Protein AF-A0A3Q9XZ85-F1 (afdb_monomer_lite)

pLDDT: mean 92.64, std 8.27, range [47.91, 98.25]

Foldseek 3Di:
DVQLVVQLVLLVVLDPDDPVLSSLVSLQVVLCVVQVDPDLLSSLVSGDDDDDSVVSSVSVVVSVVPDDDDVVSVVVSCVSVDVDDPPD

Structure (mmCIF, N/CA/C/O backbone):
data_AF-A0A3Q9XZ85-F1
#
_entry.id   AF-A0A3Q9XZ85-F1
#
loop_
_atom_site.group_PDB
_atom_site.id
_atom_site.type_symbol
_atom_site.label_atom_id
_atom_site.label_alt_id
_atom_site.label_comp_id
_atom_site.label_asym_id
_atom_site.label_entity_id
_atom_site.label_seq_id
_atom_site.pdbx_PDB_ins_code
_atom_site.Cartn_x
_atom_site.Cartn_y
_atom_site.Cartn_z
_atom_site.occupancy
_atom_site.B_iso_or_equiv
_atom_site.auth_seq_id
_atom_site.auth_comp_id
_atom_site.auth_asym_id
_atom_site.auth_atom_id
_atom_site.pdbx_PDB_model_num
ATOM 1 N N . MET A 1 1 ? 6.404 12.791 -1.607 1.00 71.88 1 MET A N 1
ATOM 2 C CA . MET A 1 1 ? 6.547 11.964 -0.377 1.00 71.88 1 MET A CA 1
ATOM 3 C C . MET A 1 1 ? 5.587 12.425 0.696 1.00 71.88 1 MET A C 1
ATOM 5 O O . MET A 1 1 ? 5.019 11.558 1.335 1.00 71.88 1 MET A O 1
ATOM 9 N N . LYS A 1 2 ? 5.332 13.733 0.827 1.00 88.44 2 LYS A N 1
ATOM 10 C CA . LYS A 1 2 ? 4.324 14.277 1.740 1.00 88.44 2 LYS A CA 1
ATOM 11 C C . LYS A 1 2 ? 2.975 13.540 1.679 1.00 88.44 2 LYS A C 1
ATOM 13 O O . LYS A 1 2 ? 2.472 13.131 2.710 1.00 88.44 2 LYS A O 1
ATOM 18 N N . GLU A 1 3 ? 2.464 13.247 0.485 1.00 88.94 3 GLU A N 1
ATOM 19 C CA . GLU A 1 3 ? 1.190 12.533 0.284 1.00 88.94 3 GLU A CA 1
ATOM 20 C C . GLU A 1 3 ? 1.237 11.087 0.802 1.00 88.94 3 GLU A C 1
ATOM 22 O O . GLU A 1 3 ? 0.253 10.549 1.299 1.00 88.94 3 GLU A O 1
ATOM 27 N N . ILE A 1 4 ? 2.400 10.437 0.671 1.00 93.12 4 ILE A N 1
ATOM 28 C CA . ILE A 1 4 ? 2.633 9.087 1.200 1.00 93.12 4 ILE A CA 1
ATOM 29 C C . ILE A 1 4 ? 2.698 9.133 2.724 1.00 93.12 4 ILE A C 1
ATOM 31 O O . ILE A 1 4 ? 2.186 8.220 3.368 1.00 93.12 4 ILE A O 1
ATOM 35 N N . ASP A 1 5 ? 3.347 10.153 3.284 1.00 94.12 5 ASP A N 1
ATOM 36 C CA . ASP A 1 5 ? 3.488 10.319 4.726 1.00 94.12 5 ASP A CA 1
ATOM 37 C C . ASP A 1 5 ? 2.134 10.631 5.382 1.00 94.12 5 ASP A C 1
ATOM 39 O O . ASP A 1 5 ? 1.770 9.927 6.320 1.00 94.12 5 ASP A O 1
ATOM 43 N N . GLU A 1 6 ? 1.347 11.558 4.825 1.00 93.62 6 GLU A N 1
ATOM 44 C CA . GLU A 1 6 ? -0.014 11.884 5.286 1.00 93.62 6 GLU A CA 1
ATOM 45 C C . GLU A 1 6 ? -0.942 10.663 5.228 1.00 93.62 6 GLU A C 1
ATOM 47 O O . GLU A 1 6 ? -1.582 10.302 6.217 1.00 93.62 6 GLU A O 1
ATOM 52 N N . LEU A 1 7 ? -0.974 9.958 4.090 1.00 93.69 7 LEU A N 1
ATOM 53 C CA . LEU A 1 7 ? -1.797 8.755 3.961 1.00 93.69 7 LEU A CA 1
ATOM 54 C C . LEU A 1 7 ? -1.334 7.652 4.922 1.00 93.69 7 LEU A C 1
ATOM 56 O O . LEU A 1 7 ? -2.155 6.931 5.486 1.00 93.69 7 LEU A O 1
ATOM 60 N N . ARG A 1 8 ? -0.021 7.516 5.142 1.00 95.75 8 ARG A N 1
ATOM 61 C CA . ARG A 1 8 ? 0.522 6.539 6.092 1.00 95.75 8 ARG A CA 1
ATOM 62 C C . ARG A 1 8 ? 0.092 6.856 7.519 1.00 95.75 8 ARG A C 1
ATOM 64 O O . ARG A 1 8 ? -0.222 5.916 8.242 1.00 95.75 8 ARG A O 1
ATOM 71 N N . GLU A 1 9 ? 0.104 8.123 7.923 1.00 94.12 9 GLU A N 1
ATOM 72 C CA . GLU A 1 9 ? -0.331 8.536 9.261 1.00 94.12 9 GLU A CA 1
ATOM 73 C C . GLU A 1 9 ? -1.777 8.123 9.517 1.00 94.12 9 GLU A C 1
ATOM 75 O O . GLU A 1 9 ? -2.032 7.432 10.503 1.00 94.12 9 GLU A O 1
ATOM 80 N N . VAL A 1 10 ? -2.690 8.420 8.589 1.00 93.25 10 VAL A N 1
ATOM 81 C CA . VAL A 1 10 ? -4.099 8.005 8.699 1.00 93.25 10 VAL A CA 1
ATOM 82 C C . VAL A 1 10 ? -4.220 6.482 8.772 1.00 93.25 10 VAL A C 1
ATOM 84 O O . VAL A 1 10 ? -4.830 5.941 9.690 1.00 93.25 10 VAL A O 1
ATOM 87 N N . LEU A 1 11 ? -3.588 5.762 7.842 1.00 94.56 11 LEU A N 1
ATOM 88 C CA . LEU A 1 11 ? -3.706 4.304 7.772 1.00 94.56 11 LEU A CA 1
ATOM 89 C C . LEU A 1 11 ? -3.094 3.589 8.985 1.00 94.56 11 LEU A C 1
ATOM 91 O O . LEU A 1 11 ? -3.600 2.541 9.384 1.00 94.56 11 LEU A O 1
ATOM 95 N N . SER A 1 12 ? -2.044 4.152 9.590 1.00 95.12 12 SER A N 1
ATOM 96 C CA . SER A 1 12 ? -1.381 3.581 10.771 1.00 95.12 12 SER A CA 1
ATOM 97 C C . SER A 1 12 ? -2.247 3.578 12.033 1.00 95.12 12 SER A C 1
ATOM 99 O O . SER A 1 12 ? -1.951 2.840 12.966 1.00 95.12 12 SER A O 1
ATOM 101 N N . GLN A 1 13 ? -3.330 4.360 12.061 1.00 92.94 13 GLN A N 1
ATOM 102 C CA . GLN A 1 13 ? -4.274 4.381 13.184 1.00 92.94 13 GLN A CA 1
ATOM 103 C C . GLN A 1 13 ? -5.181 3.146 13.216 1.00 92.94 13 GLN A C 1
ATOM 105 O O . GLN A 1 13 ? -5.727 2.811 14.264 1.00 92.94 13 GLN A O 1
ATOM 110 N N . THR A 1 14 ? -5.364 2.487 12.068 1.00 93.06 14 THR A N 1
ATOM 111 C CA . THR A 1 14 ? -6.227 1.304 11.935 1.00 93.06 14 THR A CA 1
ATOM 112 C C . THR A 1 14 ? -5.426 0.042 11.630 1.00 93.06 14 THR A C 1
ATOM 114 O O . THR A 1 14 ? -5.742 -1.023 12.150 1.00 93.06 14 THR A O 1
ATOM 117 N N . LEU A 1 15 ? -4.394 0.145 10.789 1.00 93.56 15 LEU A N 1
ATOM 118 C CA . LEU A 1 15 ? -3.590 -0.993 10.355 1.00 93.56 15 LEU A CA 1
ATOM 119 C C . LEU A 1 15 ? -2.338 -1.128 11.221 1.00 93.56 15 LEU A C 1
ATOM 121 O O . LEU A 1 15 ? -1.427 -0.304 11.122 1.00 93.56 15 LEU A O 1
ATOM 125 N N . ASP A 1 16 ? -2.236 -2.2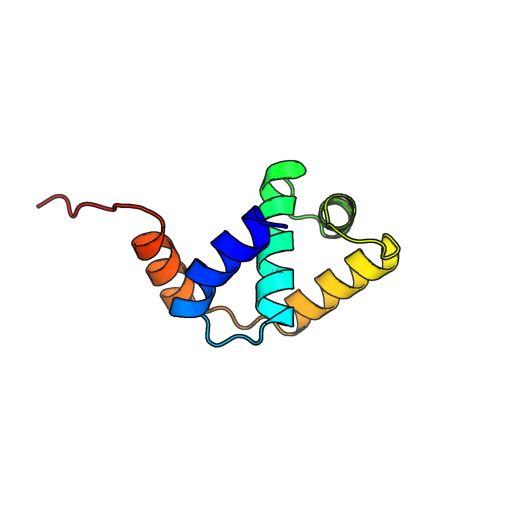30 11.965 1.00 92.94 16 ASP A N 1
ATOM 126 C CA . ASP A 1 16 ? -1.031 -2.612 12.720 1.00 92.94 16 ASP A CA 1
ATOM 127 C C . ASP A 1 16 ? 0.050 -3.217 11.801 1.00 92.94 16 ASP A C 1
ATOM 129 O O . ASP A 1 16 ? 0.530 -4.343 11.946 1.00 92.94 16 ASP A O 1
ATOM 133 N N . TRP A 1 17 ? 0.372 -2.497 10.731 1.00 95.00 17 TRP A N 1
ATOM 134 C CA . TRP A 1 17 ? 1.387 -2.887 9.763 1.00 95.00 17 TRP A CA 1
ATOM 135 C C . TRP A 1 17 ? 2.674 -2.115 10.012 1.00 95.00 17 TRP A C 1
ATOM 137 O O . TRP A 1 17 ? 2.672 -0.925 10.318 1.00 95.00 17 TRP A O 1
ATOM 147 N N . ASN A 1 18 ? 3.814 -2.762 9.766 1.00 94.88 18 ASN A N 1
ATOM 148 C CA . ASN A 1 18 ? 5.090 -2.061 9.833 1.00 94.88 18 ASN A CA 1
ATOM 149 C C . ASN A 1 18 ? 5.181 -0.927 8.789 1.00 94.88 18 ASN A C 1
ATOM 151 O O . ASN A 1 18 ? 4.529 -0.933 7.736 1.00 94.88 18 ASN A O 1
ATOM 155 N N . ARG A 1 19 ? 6.074 0.035 9.051 1.00 94.81 19 ARG A N 1
ATOM 156 C CA . ARG A 1 19 ? 6.270 1.232 8.217 1.00 94.81 19 ARG A CA 1
ATOM 157 C C . ARG A 1 19 ? 6.513 0.913 6.739 1.00 94.81 19 ARG A C 1
ATOM 159 O O . ARG A 1 19 ? 5.992 1.617 5.873 1.00 94.81 19 ARG A O 1
ATOM 166 N N . ALA A 1 20 ? 7.306 -0.114 6.432 1.00 94.38 20 ALA A N 1
ATOM 167 C CA . ALA A 1 20 ? 7.652 -0.465 5.054 1.00 94.38 20 ALA A CA 1
ATOM 168 C C . ALA A 1 20 ? 6.440 -1.000 4.276 1.00 94.38 20 ALA A C 1
ATOM 170 O O . ALA A 1 20 ? 6.271 -0.675 3.092 1.00 94.38 20 ALA A O 1
ATOM 171 N N . ARG A 1 21 ? 5.590 -1.776 4.954 1.00 95.88 21 ARG A N 1
ATOM 172 C CA . ARG A 1 21 ? 4.348 -2.330 4.418 1.00 95.88 21 ARG A CA 1
ATOM 173 C C . ARG A 1 21 ? 3.293 -1.249 4.213 1.00 95.88 21 ARG A C 1
ATOM 175 O O . ARG A 1 21 ? 2.758 -1.163 3.110 1.00 95.88 21 ARG A O 1
ATOM 182 N N . LEU A 1 22 ? 3.084 -0.370 5.196 1.00 96.25 22 LEU A N 1
ATOM 183 C CA . LEU A 1 22 ? 2.208 0.798 5.038 1.00 96.25 22 LEU A CA 1
ATOM 184 C C . LEU A 1 22 ? 2.667 1.690 3.883 1.00 96.25 22 LEU A C 1
ATOM 186 O O . LEU A 1 22 ? 1.882 2.024 3.007 1.00 96.25 22 LEU A O 1
ATOM 190 N N . THR A 1 23 ? 3.964 2.002 3.814 1.00 96.19 23 THR A N 1
ATOM 191 C CA . THR A 1 23 ? 4.521 2.819 2.721 1.00 96.19 23 THR A CA 1
ATOM 192 C C . THR A 1 23 ? 4.299 2.160 1.358 1.00 96.19 23 THR A C 1
ATOM 194 O O . THR A 1 23 ? 4.019 2.847 0.379 1.00 96.19 23 THR A O 1
ATOM 197 N N . CYS A 1 24 ? 4.419 0.830 1.277 1.00 96.38 24 CYS A N 1
ATOM 198 C CA . CYS A 1 24 ? 4.101 0.092 0.057 1.00 96.38 24 CYS A CA 1
ATOM 199 C C . CYS A 1 24 ? 2.626 0.260 -0.312 1.00 96.38 24 CYS A C 1
ATOM 201 O O . CYS A 1 24 ? 2.324 0.589 -1.453 1.00 96.38 24 CYS A O 1
ATOM 203 N N . PHE A 1 25 ? 1.723 0.089 0.652 1.00 96.38 25 PHE A N 1
ATOM 204 C CA . PHE A 1 25 ? 0.290 0.222 0.430 1.00 96.38 25 PHE A CA 1
ATOM 205 C C . PHE A 1 25 ? -0.113 1.640 0.005 1.00 96.38 25 PHE A C 1
ATOM 207 O O . PHE A 1 25 ? -0.829 1.786 -0.982 1.00 96.38 25 PHE A O 1
ATOM 214 N N . CYS A 1 26 ? 0.437 2.685 0.631 1.00 96.56 26 CYS A N 1
ATOM 215 C CA . CYS A 1 26 ? 0.230 4.067 0.190 1.00 96.56 26 CYS A CA 1
ATOM 216 C C . CYS A 1 26 ? 0.645 4.263 -1.278 1.00 96.56 26 CYS A C 1
ATOM 218 O O . CYS A 1 26 ? -0.072 4.895 -2.050 1.00 96.56 26 CYS A O 1
ATOM 220 N N . GLN A 1 27 ? 1.785 3.692 -1.692 1.00 97.00 27 GLN A N 1
ATOM 221 C CA . GLN A 1 27 ? 2.219 3.750 -3.092 1.00 97.00 27 GLN A CA 1
ATOM 222 C C . GLN A 1 27 ? 1.269 2.994 -4.029 1.00 97.00 27 GLN A C 1
ATOM 224 O O . GLN A 1 27 ? 1.014 3.489 -5.123 1.00 97.00 27 GLN A O 1
ATOM 229 N N . ILE A 1 28 ? 0.712 1.850 -3.608 1.00 97.00 28 ILE A N 1
ATOM 230 C CA . ILE A 1 28 ? -0.310 1.109 -4.370 1.00 97.00 28 ILE A CA 1
ATOM 231 C C . ILE A 1 28 ? -1.550 1.976 -4.579 1.00 97.00 28 ILE A C 1
ATOM 233 O O . ILE A 1 28 ? -1.993 2.123 -5.714 1.00 97.00 28 ILE A O 1
ATOM 237 N N . VAL A 1 29 ? -2.080 2.582 -3.515 1.00 95.56 29 VAL A N 1
ATOM 238 C CA . VAL A 1 29 ? -3.275 3.440 -3.575 1.00 95.56 29 VAL A CA 1
ATOM 239 C C . VAL A 1 29 ? -3.060 4.622 -4.523 1.00 95.56 29 VAL A C 1
ATOM 241 O O . VAL A 1 29 ? -3.874 4.869 -5.410 1.00 95.56 29 VAL A O 1
ATOM 244 N N . LEU A 1 30 ? -1.923 5.313 -4.413 1.00 95.50 30 LEU A N 1
ATOM 245 C CA . LEU A 1 30 ? -1.600 6.419 -5.318 1.00 95.50 30 LEU A CA 1
ATOM 246 C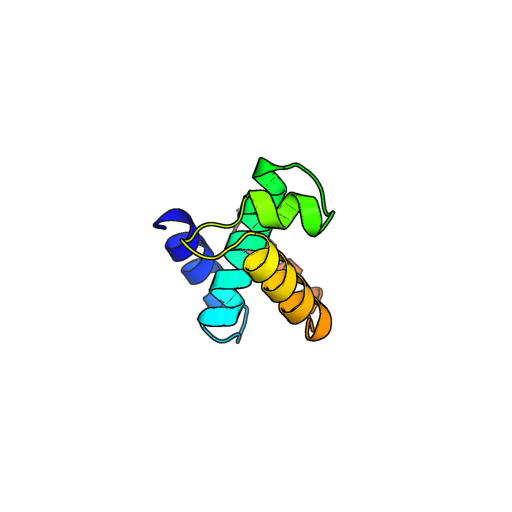 C . LEU A 1 30 ? -1.387 5.950 -6.765 1.00 95.50 30 LEU A C 1
ATOM 248 O O . LEU A 1 30 ? -1.793 6.641 -7.700 1.00 95.50 30 LEU A O 1
ATOM 252 N N . ALA A 1 31 ? -0.762 4.788 -6.969 1.00 97.19 31 ALA A N 1
ATOM 253 C CA . ALA A 1 31 ? -0.580 4.208 -8.294 1.00 97.19 31 ALA A CA 1
ATOM 254 C C . ALA A 1 31 ? -1.929 3.860 -8.938 1.00 97.19 31 ALA A C 1
ATOM 256 O O . ALA A 1 31 ? -2.132 4.204 -10.100 1.00 97.19 31 ALA A O 1
ATOM 257 N N . LEU A 1 32 ? -2.871 3.285 -8.181 1.00 97.44 32 LEU A N 1
ATOM 258 C CA . LEU A 1 32 ? -4.227 2.985 -8.652 1.00 97.44 32 LEU A CA 1
ATOM 259 C C . LEU A 1 32 ? -4.911 4.231 -9.221 1.00 97.44 32 LEU A C 1
ATOM 261 O O . LEU A 1 32 ? -5.470 4.166 -10.313 1.00 97.44 32 LEU A O 1
ATOM 265 N N . PHE A 1 33 ? -4.810 5.380 -8.547 1.00 95.12 33 PHE A N 1
ATOM 266 C CA . PHE A 1 33 ? -5.383 6.630 -9.058 1.00 95.12 33 PHE A CA 1
ATOM 267 C C . PHE A 1 33 ? -4.679 7.149 -10.316 1.00 95.12 33 PHE A C 1
ATOM 269 O O . PHE A 1 33 ? -5.330 7.683 -11.214 1.00 95.12 33 PHE A O 1
ATOM 276 N N . ARG A 1 34 ? -3.357 6.976 -10.408 1.00 95.75 34 ARG A N 1
ATOM 277 C CA . ARG A 1 34 ? -2.560 7.449 -11.551 1.00 95.75 34 ARG A CA 1
ATOM 278 C C . ARG A 1 34 ? -2.802 6.625 -12.810 1.00 95.75 34 ARG A C 1
ATOM 280 O O . ARG A 1 34 ? -3.032 7.202 -13.868 1.00 95.75 34 ARG A O 1
ATOM 287 N N . VAL A 1 35 ? -2.745 5.297 -12.699 1.00 97.81 35 VAL A N 1
ATOM 288 C CA . VAL A 1 35 ? -2.835 4.392 -13.860 1.00 97.81 35 VAL A CA 1
ATOM 289 C C . VAL A 1 35 ? -4.240 3.854 -14.106 1.00 97.81 35 VAL A C 1
ATOM 291 O O . VAL A 1 35 ? -4.490 3.297 -15.169 1.00 97.81 35 VAL A O 1
ATOM 294 N N . ARG A 1 36 ? -5.164 4.030 -13.149 1.00 97.56 36 ARG A N 1
ATOM 295 C CA . ARG A 1 36 ? -6.575 3.603 -13.228 1.00 97.56 36 ARG A CA 1
ATOM 296 C C . ARG A 1 36 ? -6.741 2.123 -13.577 1.00 97.56 36 ARG A C 1
ATOM 298 O O . ARG A 1 36 ? -7.624 1.738 -14.335 1.00 97.56 36 ARG A O 1
ATOM 305 N N . SER A 1 37 ? -5.861 1.295 -13.031 1.00 97.12 37 SER A N 1
ATOM 306 C CA . SER A 1 37 ? -5.784 -0.128 -13.332 1.00 97.12 37 SER A CA 1
ATOM 307 C C . SER A 1 37 ? -5.220 -0.885 -12.146 1.00 97.12 37 SER A C 1
ATOM 309 O O . SER A 1 37 ? -4.336 -0.395 -11.448 1.00 97.12 37 SER A O 1
ATOM 311 N N . VAL A 1 38 ? -5.712 -2.103 -11.949 1.00 96.38 38 VAL A N 1
ATOM 312 C CA . VAL A 1 38 ? -5.237 -3.031 -10.913 1.00 96.38 38 VAL A CA 1
ATOM 313 C C . VAL A 1 38 ? -4.107 -3.940 -11.409 1.00 96.38 38 VAL A C 1
ATOM 315 O O . VAL A 1 38 ? -3.585 -4.754 -10.650 1.00 96.38 38 VAL A O 1
ATOM 318 N N . ASN A 1 39 ? -3.711 -3.828 -12.681 1.00 97.81 39 ASN A N 1
ATOM 319 C CA . ASN A 1 39 ? -2.634 -4.634 -13.245 1.00 97.81 39 ASN A CA 1
ATOM 320 C C . ASN A 1 39 ? -1.288 -4.281 -12.584 1.00 97.81 39 ASN A C 1
ATOM 322 O O . ASN A 1 39 ? -0.844 -3.137 -12.651 1.00 97.81 39 ASN A O 1
ATOM 326 N N . LEU A 1 40 ? -0.606 -5.266 -11.984 1.00 97.81 40 LEU A N 1
ATOM 327 C CA . LEU A 1 40 ? 0.631 -5.027 -11.227 1.00 97.81 40 LEU A CA 1
ATOM 328 C C . LEU A 1 40 ? 1.770 -4.447 -12.077 1.00 97.81 40 LEU A C 1
ATOM 330 O O . LEU A 1 40 ? 2.553 -3.644 -11.573 1.00 97.81 40 LEU A O 1
ATOM 334 N N . THR A 1 41 ? 1.864 -4.820 -13.354 1.00 97.88 41 THR A N 1
ATOM 335 C CA . THR A 1 41 ? 2.868 -4.265 -14.274 1.00 97.88 41 THR A CA 1
ATOM 336 C C . THR A 1 41 ? 2.603 -2.785 -14.521 1.00 97.88 41 THR A C 1
ATOM 338 O O . THR A 1 41 ? 3.535 -1.987 -14.491 1.00 97.88 41 THR A O 1
ATOM 341 N N . GLN A 1 42 ? 1.334 -2.400 -14.688 1.00 98.19 42 GLN A N 1
ATOM 342 C CA . GLN A 1 42 ? 0.947 -0.994 -14.831 1.00 98.19 42 GLN A CA 1
ATOM 343 C C . GLN A 1 42 ? 1.126 -0.224 -13.517 1.00 98.19 42 GLN A C 1
ATOM 345 O O . GLN A 1 42 ? 1.662 0.874 -13.526 1.00 98.19 42 GLN A O 1
ATOM 350 N N . LEU A 1 43 ? 0.769 -0.804 -12.369 1.00 98.25 43 LEU A N 1
ATOM 351 C CA . LEU A 1 43 ? 0.985 -0.169 -11.065 1.00 98.25 43 LEU A CA 1
ATOM 352 C C . LEU A 1 43 ? 2.470 0.104 -10.789 1.00 98.25 43 LEU A C 1
ATOM 354 O O . LEU A 1 43 ? 2.811 1.151 -10.236 1.00 98.25 43 LEU A O 1
ATOM 358 N N . ALA A 1 44 ? 3.357 -0.809 -11.194 1.00 98.00 44 ALA A N 1
ATOM 359 C CA . ALA A 1 44 ? 4.795 -0.672 -10.988 1.00 98.00 44 ALA A CA 1
ATOM 360 C C . ALA A 1 44 ? 5.384 0.571 -11.678 1.00 98.00 44 ALA A C 1
ATOM 362 O O . ALA A 1 44 ? 6.356 1.125 -11.165 1.00 98.00 44 ALA A O 1
ATOM 363 N N . THR A 1 45 ? 4.800 1.041 -12.789 1.00 97.81 45 THR A N 1
ATOM 364 C CA . THR A 1 45 ? 5.290 2.236 -13.506 1.00 97.81 45 THR A CA 1
ATOM 365 C C . THR A 1 45 ? 5.012 3.536 -12.752 1.00 97.81 45 THR A C 1
ATOM 367 O O . THR A 1 45 ? 5.702 4.528 -12.969 1.00 97.81 45 THR A O 1
ATOM 370 N N . ALA A 1 46 ? 4.037 3.535 -11.837 1.00 96.56 46 ALA A N 1
ATOM 371 C CA . ALA A 1 46 ? 3.641 4.703 -11.052 1.00 96.56 46 ALA A CA 1
ATOM 372 C C . ALA A 1 46 ? 4.212 4.718 -9.622 1.00 96.56 46 ALA A C 1
ATOM 374 O O . ALA A 1 46 ? 3.947 5.667 -8.866 1.00 96.56 46 ALA A O 1
ATOM 375 N N . PHE A 1 47 ? 4.987 3.694 -9.242 1.00 95.00 47 PHE A N 1
ATOM 376 C CA . PHE A 1 47 ? 5.679 3.640 -7.955 1.00 95.00 47 PHE A CA 1
ATOM 377 C C . PHE A 1 47 ? 6.756 4.723 -7.859 1.00 95.00 47 PHE A C 1
ATOM 379 O O . PHE A 1 47 ? 7.479 5.007 -8.807 1.00 95.00 47 PHE A O 1
ATOM 386 N N . GLN A 1 48 ? 6.864 5.338 -6.681 1.00 91.19 48 GLN A N 1
ATOM 387 C CA . GLN A 1 48 ? 7.854 6.382 -6.423 1.00 91.19 48 GLN A CA 1
ATOM 388 C C . GLN A 1 48 ? 9.147 5.771 -5.869 1.00 91.19 48 GLN A C 1
ATOM 390 O O . GLN A 1 48 ? 9.108 4.932 -4.961 1.00 91.19 48 GLN A O 1
ATOM 395 N N . GLY A 1 49 ? 10.294 6.249 -6.350 1.00 90.94 49 GLY A N 1
ATOM 396 C CA . GLY A 1 49 ? 11.618 5.882 -5.849 1.00 90.94 49 GLY A CA 1
ATOM 397 C C . GLY A 1 49 ? 12.647 5.735 -6.966 1.00 90.94 49 GLY A C 1
ATOM 398 O O . GLY A 1 49 ? 12.336 5.892 -8.138 1.00 90.94 49 GLY A O 1
ATOM 399 N N . LYS A 1 50 ? 13.892 5.426 -6.588 1.00 92.75 50 LYS A N 1
ATOM 400 C CA . LYS A 1 50 ? 15.008 5.217 -7.530 1.00 92.75 50 LYS A CA 1
ATOM 401 C C . LYS A 1 50 ? 15.194 3.748 -7.939 1.00 92.75 50 LYS A C 1
ATOM 403 O O . LYS A 1 50 ? 16.203 3.400 -8.544 1.00 92.75 50 LYS A O 1
ATOM 408 N N . ALA A 1 51 ? 14.285 2.860 -7.533 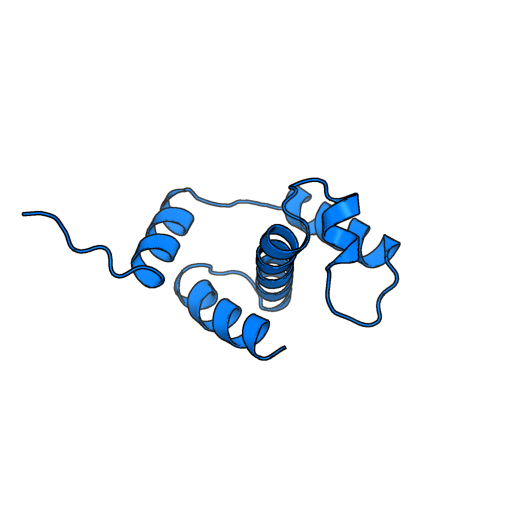1.00 95.31 51 ALA A N 1
ATOM 409 C CA . ALA A 1 51 ? 14.416 1.440 -7.834 1.00 95.31 51 ALA A CA 1
ATOM 410 C C . ALA A 1 51 ? 14.055 1.163 -9.300 1.00 95.31 51 ALA A C 1
ATOM 412 O O . ALA A 1 51 ? 13.311 1.910 -9.926 1.00 95.31 51 ALA A O 1
ATOM 413 N N . LYS A 1 52 ? 14.572 0.059 -9.845 1.00 97.62 52 LYS A N 1
ATOM 414 C CA . LYS A 1 52 ? 14.196 -0.402 -11.187 1.00 97.62 52 LYS A CA 1
ATOM 415 C C . LYS A 1 52 ? 12.714 -0.796 -11.221 1.00 97.62 52 LYS A C 1
ATOM 417 O O . LYS A 1 52 ? 12.185 -1.281 -10.218 1.00 97.62 52 LYS A O 1
ATOM 422 N N . LEU A 1 53 ? 12.084 -0.683 -12.391 1.00 97.44 53 LEU A N 1
ATOM 423 C CA . LEU A 1 53 ? 10.689 -1.085 -12.608 1.00 97.44 53 LEU A CA 1
ATOM 424 C C . LEU A 1 53 ? 10.426 -2.534 -12.158 1.00 97.44 53 LEU A C 1
ATOM 426 O O . LEU A 1 53 ? 9.490 -2.787 -11.401 1.00 97.44 53 LEU A O 1
ATOM 430 N N . ASP A 1 54 ? 11.317 -3.466 -12.507 1.00 97.69 54 ASP A N 1
ATOM 431 C CA . ASP A 1 54 ? 11.224 -4.870 -12.079 1.00 97.69 54 ASP A CA 1
ATOM 432 C C . ASP A 1 54 ? 11.264 -5.032 -10.554 1.00 97.69 54 ASP A C 1
ATOM 434 O O . ASP A 1 54 ? 10.616 -5.913 -9.984 1.00 97.69 54 ASP A O 1
ATOM 438 N N . SER A 1 55 ? 12.012 -4.170 -9.859 1.00 97.94 55 SER A N 1
ATOM 439 C CA . SER A 1 55 ? 12.058 -4.163 -8.397 1.00 97.94 55 SER A CA 1
ATOM 440 C C . SER A 1 55 ? 10.742 -3.665 -7.799 1.00 97.94 55 SER A C 1
ATOM 442 O O . SER A 1 55 ? 10.289 -4.224 -6.797 1.00 97.94 55 SER A O 1
ATOM 444 N N . HIS A 1 56 ? 10.101 -2.662 -8.410 1.00 97.44 56 HIS A N 1
ATOM 445 C CA . HIS A 1 56 ? 8.754 -2.225 -8.029 1.00 97.44 56 HIS A CA 1
ATOM 446 C C . HIS A 1 56 ? 7.723 -3.334 -8.250 1.00 97.44 56 HIS A C 1
ATOM 448 O O . HIS A 1 56 ? 6.961 -3.647 -7.333 1.00 97.44 56 HIS A O 1
ATOM 454 N N . TYR A 1 57 ? 7.777 -4.010 -9.397 1.00 98.19 57 TYR A N 1
ATOM 455 C CA . TYR A 1 57 ? 6.914 -5.150 -9.692 1.00 98.19 57 TYR A CA 1
ATOM 456 C C . TYR A 1 57 ? 7.078 -6.285 -8.665 1.00 98.19 57 TYR A C 1
ATOM 458 O O . TYR A 1 57 ? 6.102 -6.740 -8.067 1.00 98.19 57 TYR A O 1
ATOM 466 N N . LYS A 1 58 ? 8.318 -6.677 -8.341 1.00 97.88 58 LYS A N 1
ATOM 467 C CA . LYS A 1 58 ? 8.584 -7.677 -7.288 1.00 97.88 58 LYS A CA 1
ATOM 468 C C . LYS A 1 58 ? 8.108 -7.229 -5.903 1.00 97.88 58 LYS A C 1
ATOM 470 O O . LYS A 1 58 ? 7.756 -8.070 -5.075 1.00 97.88 58 LYS A O 1
ATOM 475 N N . ARG A 1 59 ? 8.140 -5.926 -5.600 1.00 97.00 59 ARG A N 1
ATOM 476 C CA . ARG A 1 59 ? 7.625 -5.383 -4.331 1.00 97.00 59 ARG A CA 1
ATOM 477 C C . ARG A 1 59 ? 6.104 -5.531 -4.251 1.00 97.00 59 ARG A C 1
ATOM 479 O O . ARG A 1 59 ? 5.615 -5.980 -3.219 1.00 97.00 59 ARG A O 1
ATOM 486 N N . LEU A 1 60 ? 5.387 -5.239 -5.338 1.00 97.75 60 LEU A N 1
ATOM 487 C CA . LEU A 1 60 ? 3.942 -5.470 -5.452 1.00 97.75 60 LEU A CA 1
ATOM 488 C C . LEU A 1 60 ? 3.590 -6.946 -5.261 1.00 97.75 60 LEU A C 1
ATOM 490 O O . LEU A 1 60 ? 2.743 -7.274 -4.433 1.00 97.75 60 LEU A O 1
ATOM 494 N N . GLN A 1 61 ? 4.285 -7.843 -5.965 1.00 97.88 61 GLN A N 1
ATOM 495 C CA . GLN A 1 61 ? 4.063 -9.286 -5.833 1.00 97.88 61 GLN A CA 1
ATOM 496 C C . GLN A 1 61 ? 4.241 -9.772 -4.389 1.00 97.88 61 GLN A C 1
ATOM 498 O O . GLN A 1 61 ? 3.423 -10.543 -3.896 1.00 97.88 61 GLN A O 1
ATOM 503 N N . ARG A 1 62 ? 5.290 -9.306 -3.696 1.00 97.44 62 ARG A N 1
ATOM 504 C CA . ARG A 1 62 ? 5.524 -9.638 -2.281 1.00 97.44 62 ARG A CA 1
ATOM 505 C C . ARG A 1 62 ? 4.429 -9.095 -1.368 1.00 97.44 62 ARG A C 1
ATOM 507 O O . ARG A 1 62 ? 3.954 -9.829 -0.511 1.00 97.44 62 ARG A O 1
ATOM 514 N N . PHE A 1 63 ? 4.001 -7.851 -1.584 1.00 97.06 63 PHE A N 1
ATOM 515 C CA . PHE A 1 63 ? 2.920 -7.246 -0.808 1.00 97.06 63 PHE A CA 1
ATOM 516 C C . PHE A 1 63 ? 1.634 -8.079 -0.886 1.00 97.06 63 PHE A C 1
ATOM 518 O O . PHE A 1 63 ? 1.083 -8.445 0.149 1.00 97.06 63 PHE A O 1
ATOM 525 N N . PHE A 1 64 ? 1.192 -8.420 -2.101 1.00 96.06 64 PHE A N 1
ATOM 526 C CA . PHE A 1 64 ? -0.049 -9.171 -2.303 1.00 96.06 64 PHE A CA 1
ATOM 527 C C . PHE A 1 64 ? 0.056 -10.645 -1.905 1.00 96.06 64 PHE A C 1
ATOM 529 O O . PHE A 1 64 ? -0.929 -11.210 -1.444 1.00 96.06 64 PHE A O 1
ATOM 536 N N . ARG A 1 65 ? 1.241 -11.261 -2.007 1.00 96.69 65 ARG A N 1
ATOM 537 C CA . ARG A 1 65 ? 1.471 -12.640 -1.541 1.00 96.69 65 ARG A CA 1
ATOM 538 C C . ARG A 1 65 ? 1.180 -12.812 -0.050 1.00 96.69 65 ARG A C 1
ATOM 540 O O . ARG A 1 65 ? 0.685 -13.853 0.360 1.00 96.69 65 ARG A O 1
ATOM 547 N N . GLU A 1 66 ? 1.512 -11.808 0.750 1.00 92.19 66 GLU A N 1
ATOM 548 C CA . GLU A 1 66 ? 1.361 -11.838 2.207 1.00 92.19 66 GLU A CA 1
ATOM 549 C C . GLU A 1 66 ? 0.161 -11.007 2.676 1.00 92.19 66 GLU A C 1
ATOM 551 O O . GLU A 1 66 ? 0.080 -10.643 3.851 1.00 92.19 66 GLU A O 1
ATOM 556 N N . LEU A 1 67 ? -0.734 -10.599 1.772 1.00 93.06 67 LEU A N 1
ATOM 557 C CA . LEU A 1 67 ? -1.839 -9.714 2.116 1.00 93.06 67 LEU A CA 1
ATOM 558 C C . LEU A 1 67 ? -2.901 -10.451 2.930 1.00 93.06 67 LEU A C 1
ATOM 560 O O . LEU A 1 67 ? -3.658 -11.259 2.406 1.00 93.06 67 LEU A O 1
ATOM 564 N N . LYS A 1 68 ? -2.983 -10.098 4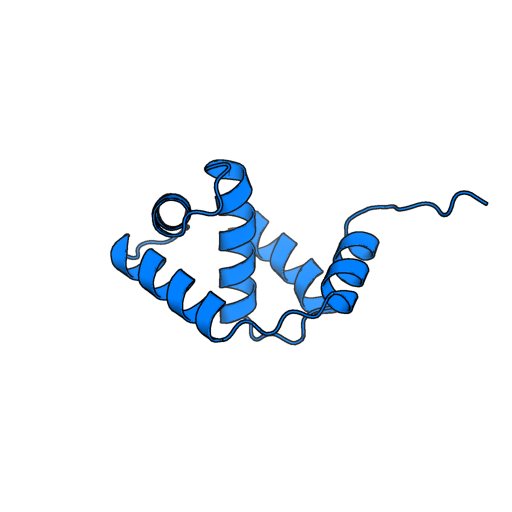.212 1.00 90.50 68 LYS A N 1
ATOM 565 C CA . LYS A 1 68 ? -4.162 -10.302 5.051 1.00 90.50 68 LYS A CA 1
ATOM 566 C C . LYS A 1 68 ? -4.785 -8.930 5.270 1.00 90.50 68 LYS A C 1
ATOM 568 O O . LYS A 1 68 ? -4.134 -8.064 5.850 1.00 90.50 68 LYS A O 1
ATOM 573 N N . PHE A 1 69 ? -5.977 -8.713 4.727 1.00 88.69 69 PHE A N 1
ATOM 574 C CA . PHE A 1 69 ? -6.676 -7.434 4.809 1.00 88.69 69 PHE A CA 1
ATOM 575 C C . PHE A 1 69 ? -8.124 -7.692 5.209 1.00 88.69 69 PHE A C 1
ATOM 577 O O . PHE A 1 69 ? -8.864 -8.321 4.454 1.00 88.69 69 PHE A O 1
ATOM 584 N N . ASP A 1 70 ? -8.486 -7.268 6.418 1.00 91.81 70 ASP A N 1
ATOM 585 C CA . ASP A 1 70 ? -9.828 -7.453 6.958 1.00 91.81 70 ASP A CA 1
ATOM 586 C C . ASP A 1 70 ? -10.776 -6.389 6.383 1.00 91.81 70 ASP A C 1
ATOM 588 O O . ASP A 1 70 ? -10.444 -5.204 6.286 1.00 91.81 70 ASP A O 1
ATOM 592 N N . MET A 1 71 ? -11.988 -6.804 6.019 1.00 92.88 71 MET A N 1
ATOM 593 C CA . MET A 1 71 ? -13.040 -5.887 5.582 1.00 92.88 71 MET A CA 1
ATOM 594 C C . MET A 1 71 ? -13.446 -4.903 6.687 1.00 92.88 71 MET A C 1
ATOM 596 O O . MET A 1 71 ? -13.840 -3.776 6.382 1.00 92.88 71 MET A O 1
ATOM 600 N N . LEU A 1 72 ? -13.314 -5.282 7.961 1.00 93.12 72 LEU A N 1
ATOM 601 C CA . LEU A 1 72 ? -13.523 -4.377 9.092 1.00 93.12 72 LEU A CA 1
ATOM 602 C C . LEU A 1 72 ? -12.476 -3.262 9.132 1.00 93.12 72 LEU A C 1
ATOM 604 O O . LEU A 1 72 ? -12.821 -2.120 9.437 1.00 93.12 72 LEU A O 1
ATOM 608 N N . ASP A 1 73 ? -11.224 -3.560 8.787 1.00 92.94 73 ASP A N 1
ATOM 609 C CA . ASP A 1 73 ? -10.177 -2.541 8.700 1.00 92.94 73 ASP A CA 1
ATOM 610 C C . ASP A 1 73 ? -10.455 -1.591 7.535 1.00 92.94 73 ASP A C 1
ATOM 612 O O . ASP A 1 73 ? -10.377 -0.373 7.702 1.00 92.94 73 ASP A O 1
ATOM 616 N N . ALA A 1 74 ? -10.883 -2.124 6.386 1.00 91.94 74 ALA A N 1
ATOM 617 C CA . ALA A 1 74 ? -11.325 -1.311 5.254 1.00 91.94 74 ALA A CA 1
ATOM 618 C C . ALA A 1 74 ? -12.463 -0.356 5.653 1.00 91.94 74 ALA A C 1
ATOM 620 O O . ALA A 1 74 ? -12.413 0.837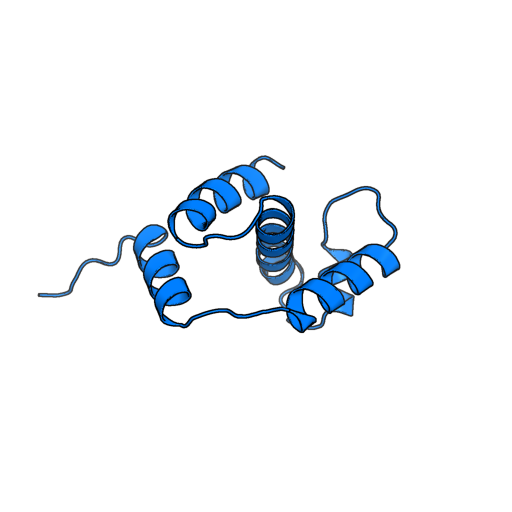 5.352 1.00 91.94 74 ALA A O 1
ATOM 621 N N . PHE A 1 75 ? -13.465 -0.862 6.374 1.00 92.88 75 PHE A N 1
ATOM 622 C C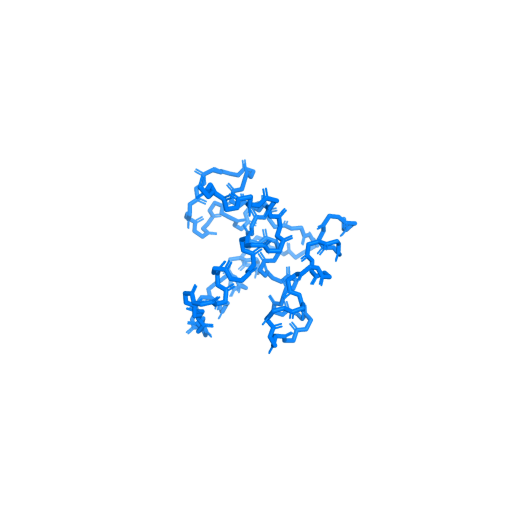A . PHE A 1 75 ? -14.592 -0.067 6.855 1.00 92.88 75 PHE A CA 1
ATOM 623 C C . PHE A 1 75 ? -14.158 1.046 7.820 1.00 92.88 75 PHE A C 1
ATOM 625 O O . PHE A 1 75 ? -14.551 2.199 7.640 1.00 92.88 75 PHE A O 1
ATOM 632 N N . LYS A 1 76 ? -13.309 0.733 8.807 1.00 91.56 76 LYS A N 1
ATOM 633 C CA . LYS A 1 76 ? -12.759 1.725 9.750 1.00 91.56 76 LYS A CA 1
ATOM 634 C C . LYS A 1 76 ? -11.970 2.818 9.029 1.00 91.56 76 LYS A C 1
ATOM 636 O O . LYS A 1 76 ? -12.178 3.993 9.315 1.00 91.56 76 LYS A O 1
ATOM 641 N N . ILE A 1 77 ? -11.128 2.447 8.062 1.00 92.56 77 ILE A N 1
ATOM 642 C CA . ILE A 1 77 ? -10.370 3.401 7.238 1.00 92.56 77 ILE A CA 1
ATOM 643 C C . ILE A 1 77 ? -11.325 4.328 6.476 1.00 92.56 77 ILE A C 1
ATOM 645 O O . ILE A 1 77 ? -11.127 5.540 6.465 1.00 92.56 77 ILE A O 1
ATOM 649 N N . ILE A 1 78 ? -12.380 3.781 5.864 1.00 91.19 78 ILE A N 1
ATOM 650 C CA . ILE A 1 78 ? -13.380 4.578 5.137 1.00 91.19 78 ILE A CA 1
ATOM 651 C C . ILE A 1 78 ? -14.070 5.574 6.080 1.00 91.19 78 ILE A C 1
ATOM 653 O O . ILE A 1 78 ? -14.193 6.745 5.730 1.00 91.19 78 ILE A O 1
ATOM 657 N N . LEU A 1 79 ? -14.472 5.149 7.281 1.00 90.38 79 LEU A N 1
ATOM 658 C CA . LEU A 1 79 ? -15.076 6.045 8.275 1.00 90.38 79 LEU A CA 1
ATOM 659 C C . LEU A 1 79 ? -14.108 7.118 8.800 1.00 90.38 79 LEU A C 1
ATOM 661 O O . LEU A 1 79 ? -14.552 8.207 9.149 1.00 90.38 79 LEU A O 1
ATOM 665 N N . GLN A 1 80 ? -12.809 6.820 8.876 1.00 87.94 80 GLN A N 1
ATOM 666 C CA . GLN A 1 80 ? -11.785 7.790 9.283 1.00 87.94 80 GLN A CA 1
ATOM 667 C C . GLN A 1 80 ? -11.521 8.839 8.199 1.00 87.94 80 GLN A C 1
ATOM 669 O O . GLN A 1 80 ? -11.363 10.017 8.511 1.00 87.94 80 GLN A O 1
ATOM 674 N N . ILE A 1 81 ? -11.458 8.421 6.932 1.00 89.06 81 ILE A N 1
ATOM 675 C CA . ILE A 1 81 ? -11.130 9.311 5.809 1.00 89.06 81 ILE A CA 1
ATOM 676 C C . ILE A 1 81 ? -12.335 10.162 5.404 1.00 89.06 81 ILE A C 1
ATOM 678 O O . ILE A 1 81 ? -12.180 11.338 5.072 1.00 89.06 81 ILE A O 1
ATOM 682 N N . PHE A 1 82 ? -13.534 9.578 5.396 1.00 87.12 82 PHE A N 1
ATOM 683 C CA . PHE A 1 82 ? -14.728 10.242 4.892 1.00 87.12 82 PHE A CA 1
ATOM 684 C C . PHE A 1 82 ? -15.652 10.656 6.040 1.00 87.12 82 PHE A C 1
ATOM 686 O O . PHE A 1 82 ? -16.003 9.819 6.871 1.00 87.12 82 PHE A O 1
ATOM 693 N N . PRO A 1 83 ? -16.141 11.910 6.064 1.00 79.94 83 PRO A N 1
ATOM 694 C CA . PRO A 1 83 ? -17.122 12.361 7.046 1.00 79.94 83 PRO A CA 1
ATOM 695 C C . PRO A 1 83 ? -18.505 11.769 6.728 1.00 79.94 83 PRO A C 1
ATOM 697 O O . PRO A 1 83 ? -19.401 12.446 6.214 1.00 79.94 83 PRO A O 1
ATOM 700 N N . ILE A 1 84 ? -18.684 10.479 7.010 1.00 80.25 84 ILE A N 1
ATOM 701 C CA . ILE A 1 84 ? -19.937 9.763 6.781 1.00 80.25 84 ILE A CA 1
ATOM 702 C C . ILE A 1 84 ? -20.893 10.111 7.922 1.00 80.25 84 ILE A C 1
ATOM 704 O O . ILE A 1 84 ? -20.846 9.542 9.012 1.00 80.25 84 ILE A O 1
ATOM 708 N N . LYS A 1 85 ? -21.778 11.081 7.675 1.00 73.00 85 LYS A N 1
ATOM 709 C CA . LYS A 1 85 ? -22.884 11.381 8.588 1.00 73.00 85 LYS A CA 1
ATOM 710 C C . LYS A 1 85 ? -23.908 10.253 8.510 1.00 73.00 85 LYS A C 1
ATOM 712 O O . LYS A 1 85 ? -24.382 9.913 7.425 1.00 73.00 85 LYS A O 1
ATOM 717 N N . ARG A 1 86 ? -24.283 9.697 9.663 1.00 65.06 86 ARG A N 1
ATOM 718 C CA . ARG A 1 86 ? -25.419 8.776 9.759 1.00 65.06 86 ARG A CA 1
ATOM 719 C C . ARG A 1 86 ? -26.667 9.560 9.342 1.00 65.06 86 ARG A C 1
ATOM 721 O O . ARG A 1 86 ? -26.981 10.566 9.973 1.00 65.06 86 ARG A O 1
ATOM 728 N N . LYS A 1 87 ? -27.339 9.145 8.264 1.00 59.31 87 LYS A N 1
ATOM 729 C CA . LYS A 1 87 ? -28.713 9.591 8.011 1.00 59.31 87 LYS A CA 1
ATOM 730 C C . LYS A 1 87 ? -29.563 8.951 9.108 1.00 59.31 87 LYS A C 1
ATOM 732 O O . LYS A 1 87 ? -29.767 7.740 9.072 1.00 59.31 87 LYS A O 1
ATOM 737 N N . VAL A 1 88 ? -29.877 9.742 10.132 1.00 47.91 88 VAL A N 1
ATOM 738 C CA . VAL A 1 88 ? -30.936 9.441 11.104 1.00 47.91 88 VAL A CA 1
ATOM 739 C C . VAL A 1 88 ? -32.269 9.573 10.386 1.00 47.91 88 VAL A C 1
ATOM 741 O O . VAL A 1 88 ? -32.381 10.525 9.578 1.00 47.91 88 VAL A O 1
#

Sequence (88 aa):
MKEIDELREVLSQTLDWNRARLTCFCQIVLALFRVRSVNLTQLATAFQGKAKLDSHYKRLQRFFRELKFDMLDAFKIILQIFPIKRKV

Secondary structure (DSSP, 8-state):
-HHHHHHHHHHHTT----HHHHHHHHHHHHHHHHH----HHHHHHT--SSS-HHHHHHHHHHHHHT----HHHHHHHHHHHS------

Radius of gyration: 14.02 Å; chains: 1; bounding box: 46×27×28 Å